Protein AF-A0A453I7Q0-F1 (afdb_monomer_lite)

Structure (mmCIF, N/CA/C/O backbone):
data_AF-A0A453I7Q0-F1
#
_entry.id   AF-A0A453I7Q0-F1
#
loop_
_atom_site.group_PDB
_atom_site.id
_atom_site.type_symbol
_atom_site.label_atom_id
_atom_site.label_alt_id
_atom_site.label_comp_id
_atom_site.label_asym_id
_atom_site.label_entity_id
_atom_site.label_seq_id
_atom_site.pdbx_PDB_ins_code
_atom_site.Cartn_x
_atom_site.Cartn_y
_atom_site.Cartn_z
_atom_site.occupancy
_atom_site.B_iso_or_equiv
_atom_site.auth_seq_id
_atom_site.auth_comp_id
_atom_site.auth_asym_id
_atom_site.auth_atom_id
_atom_site.pdbx_PDB_model_num
ATOM 1 N N . MET A 1 1 ? -9.728 -18.902 19.316 1.00 47.00 1 MET A N 1
ATOM 2 C CA . MET A 1 1 ? -9.444 -19.456 17.971 1.00 47.00 1 MET A CA 1
ATOM 3 C C . MET A 1 1 ? -8.830 -18.426 17.000 1.00 47.00 1 MET A C 1
ATOM 5 O O . MET A 1 1 ? -8.565 -18.816 15.873 1.00 47.00 1 MET A O 1
ATOM 9 N N . SER A 1 2 ? -8.525 -17.168 17.387 1.00 53.50 2 SER A N 1
ATOM 10 C CA . SER A 1 2 ? -7.975 -16.169 16.436 1.00 53.50 2 SER A CA 1
ATOM 11 C C . SER A 1 2 ? -6.493 -16.358 16.068 1.00 53.50 2 SER A C 1
ATOM 13 O O . SER A 1 2 ? -6.093 -15.960 14.979 1.00 53.50 2 SER A O 1
ATOM 15 N N . GLY A 1 3 ? -5.694 -17.064 16.881 1.00 59.25 3 GLY A N 1
ATOM 16 C CA . GLY A 1 3 ? -4.269 -17.287 16.587 1.00 59.25 3 GLY A CA 1
ATOM 17 C C . GLY A 1 3 ? -3.984 -18.036 15.276 1.00 59.25 3 GLY A C 1
ATOM 18 O O . GLY A 1 3 ? -2.933 -17.839 14.680 1.00 59.25 3 GLY A O 1
ATOM 19 N N . ASN A 1 4 ? -4.926 -18.846 14.778 1.00 71.75 4 ASN A N 1
ATOM 20 C CA . ASN A 1 4 ? -4.731 -19.597 13.534 1.00 71.75 4 ASN A CA 1
ATOM 2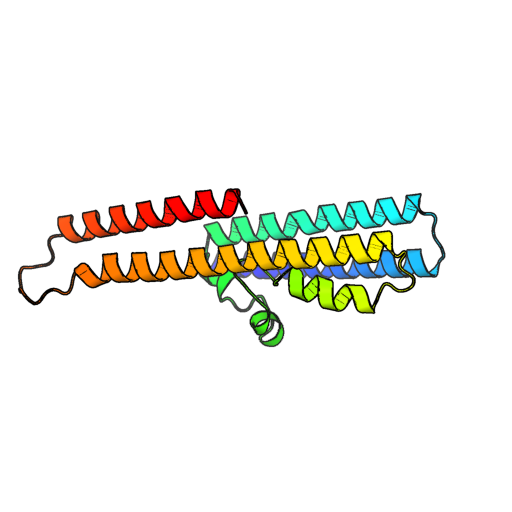1 C C . ASN A 1 4 ? -4.773 -18.696 12.284 1.00 71.75 4 ASN A C 1
ATOM 23 O O . ASN A 1 4 ? -4.077 -18.967 11.312 1.00 71.75 4 ASN A O 1
ATOM 27 N N . GLY A 1 5 ? -5.561 -17.614 12.312 1.00 78.69 5 GLY A N 1
ATOM 28 C CA . GLY A 1 5 ? -5.676 -16.679 11.187 1.00 78.69 5 GLY A CA 1
ATOM 29 C C . GLY A 1 5 ? -4.442 -15.789 11.036 1.00 78.69 5 GLY A C 1
ATOM 30 O O . GLY A 1 5 ? -3.947 -15.625 9.926 1.00 78.69 5 GLY A O 1
ATOM 31 N N . ALA A 1 6 ? -3.903 -15.299 12.156 1.00 82.81 6 ALA A N 1
ATOM 32 C CA . ALA A 1 6 ? -2.674 -14.504 12.187 1.00 82.81 6 ALA A CA 1
ATOM 33 C C . ALA A 1 6 ? -1.464 -15.289 11.648 1.00 82.81 6 ALA A C 1
ATOM 35 O O . ALA A 1 6 ? -0.788 -14.828 10.734 1.00 82.81 6 ALA A O 1
ATOM 36 N N . MET A 1 7 ? -1.255 -16.521 12.130 1.00 85.50 7 MET A N 1
ATOM 37 C CA . MET A 1 7 ? -0.169 -17.389 11.648 1.00 85.50 7 MET A CA 1
ATOM 38 C C . MET A 1 7 ? -0.311 -17.742 10.160 1.00 85.50 7 MET A C 1
ATOM 40 O O . MET A 1 7 ? 0.682 -17.803 9.440 1.00 85.50 7 MET A O 1
ATOM 44 N N . THR A 1 8 ? -1.545 -17.960 9.694 1.00 90.25 8 THR A N 1
ATOM 45 C CA . THR A 1 8 ? -1.818 -18.233 8.273 1.00 90.25 8 THR A CA 1
ATOM 46 C C . THR A 1 8 ? -1.466 -17.026 7.409 1.00 90.25 8 THR A C 1
ATOM 48 O O . THR A 1 8 ? -0.809 -17.180 6.384 1.00 90.25 8 THR A O 1
ATOM 51 N N . PHE A 1 9 ? -1.860 -15.822 7.834 1.00 92.44 9 PHE A N 1
ATOM 52 C CA . PHE A 1 9 ? -1.505 -14.594 7.131 1.00 92.44 9 PHE A CA 1
ATOM 53 C C . PHE A 1 9 ? 0.012 -14.393 7.069 1.00 92.44 9 PHE A C 1
ATOM 55 O O . PHE A 1 9 ? 0.524 -14.106 5.994 1.00 92.44 9 PHE A O 1
ATOM 62 N N . ASP A 1 10 ? 0.732 -14.584 8.176 1.00 92.88 10 ASP A N 1
ATOM 63 C CA . ASP A 1 10 ? 2.188 -14.385 8.222 1.00 92.88 10 ASP A CA 1
ATOM 64 C C . ASP A 1 10 ? 2.928 -15.332 7.265 1.00 92.88 10 ASP A C 1
ATOM 66 O O . ASP A 1 10 ? 3.868 -14.925 6.574 1.00 92.88 10 ASP A O 1
ATOM 70 N N . LEU A 1 11 ? 2.471 -16.586 7.175 1.00 93.62 11 LEU A N 1
ATOM 71 C CA . LEU A 1 11 ? 3.001 -17.568 6.233 1.00 93.62 11 LEU A CA 1
ATOM 72 C C . LEU A 1 11 ? 2.740 -17.157 4.777 1.00 93.62 11 LEU A C 1
ATOM 74 O O . LEU A 1 11 ? 3.673 -17.103 3.975 1.00 93.62 11 LEU A O 1
ATOM 78 N N . GLU A 1 12 ? 1.490 -16.842 4.435 1.00 94.69 12 GLU A N 1
ATOM 79 C CA . GLU A 1 12 ? 1.116 -16.436 3.073 1.00 94.69 12 GLU A CA 1
ATOM 80 C C . GLU A 1 12 ? 1.777 -15.111 2.670 1.00 94.69 12 GLU A C 1
ATOM 82 O O . GLU A 1 12 ? 2.200 -14.948 1.528 1.00 94.69 12 GLU A O 1
ATOM 87 N N . TYR A 1 13 ? 1.943 -14.182 3.611 1.00 93.56 13 TYR A N 1
ATOM 88 C CA . TYR A 1 13 ? 2.657 -12.929 3.396 1.00 93.56 13 TYR A CA 1
ATOM 89 C C . TYR A 1 13 ? 4.142 -13.164 3.098 1.00 93.56 13 TYR A C 1
ATOM 91 O O . TYR A 1 13 ? 4.690 -12.561 2.175 1.00 93.56 13 TYR A O 1
ATOM 99 N N . THR A 1 14 ? 4.784 -14.077 3.833 1.00 94.69 14 THR A N 1
ATOM 100 C CA . THR A 1 14 ? 6.182 -14.462 3.586 1.00 94.69 14 THR A CA 1
ATOM 101 C C . THR A 1 14 ? 6.339 -15.053 2.186 1.00 94.69 14 THR A C 1
ATOM 103 O O . THR A 1 14 ? 7.191 -14.612 1.419 1.00 94.69 14 THR A O 1
ATOM 106 N N . ARG A 1 15 ? 5.453 -15.977 1.803 1.00 95.69 15 ARG A N 1
ATOM 107 C CA . ARG A 1 15 ? 5.433 -16.557 0.455 1.00 95.69 15 ARG A CA 1
ATOM 108 C C . ARG A 1 15 ? 5.181 -15.505 -0.628 1.00 95.69 15 ARG A C 1
ATOM 110 O O . ARG A 1 15 ? 5.812 -15.530 -1.682 1.00 95.69 15 ARG A O 1
ATOM 117 N N . TRP A 1 16 ? 4.263 -14.573 -0.377 1.00 96.19 16 TRP A N 1
ATOM 118 C CA . TRP A 1 16 ? 3.984 -13.473 -1.294 1.00 96.19 16 TRP A CA 1
ATOM 119 C C . TRP A 1 16 ? 5.232 -12.607 -1.512 1.00 96.19 16 TRP A C 1
ATOM 121 O O . TRP A 1 16 ? 5.558 -12.303 -2.659 1.00 96.19 16 TRP A O 1
ATOM 131 N N . LEU A 1 17 ? 5.968 -12.282 -0.440 1.00 94.75 17 LEU A N 1
ATOM 132 C CA . LEU A 1 17 ? 7.233 -11.541 -0.508 1.00 94.75 17 LEU A CA 1
ATOM 133 C C . LEU A 1 17 ? 8.315 -12.278 -1.305 1.00 94.75 17 LEU A C 1
ATOM 135 O O . LEU A 1 17 ? 9.055 -11.644 -2.058 1.00 94.75 17 LEU A O 1
ATOM 139 N N . GLU A 1 18 ? 8.432 -13.596 -1.150 1.00 96.38 18 GLU A N 1
ATOM 140 C CA . GLU A 1 18 ? 9.380 -14.407 -1.922 1.00 96.38 18 GLU A CA 1
ATOM 141 C C . GLU A 1 18 ? 9.094 -14.322 -3.426 1.00 96.38 18 GLU A C 1
ATOM 143 O O . GLU A 1 18 ? 10.006 -14.055 -4.214 1.00 96.38 18 GLU A O 1
ATOM 148 N N . GLU A 1 19 ? 7.829 -14.470 -3.828 1.00 96.75 19 GLU A N 1
ATOM 149 C CA . GLU A 1 19 ? 7.446 -14.368 -5.239 1.00 96.75 19 GLU A CA 1
ATOM 150 C C . GLU A 1 19 ? 7.588 -12.931 -5.767 1.00 96.75 19 GLU A C 1
ATOM 152 O O . GLU A 1 19 ? 8.084 -12.742 -6.875 1.00 96.75 19 GLU A O 1
ATOM 157 N N . GLN A 1 20 ? 7.270 -11.909 -4.962 1.00 95.56 20 GLN A N 1
ATOM 158 C CA . GLN A 1 20 ? 7.527 -10.509 -5.330 1.00 95.56 20 GLN A CA 1
ATOM 159 C C . GLN A 1 20 ? 9.014 -10.259 -5.598 1.00 95.56 20 GLN A C 1
ATOM 161 O O . GLN A 1 20 ? 9.379 -9.679 -6.618 1.00 95.56 20 GLN A O 1
ATOM 166 N N . ASN A 1 21 ? 9.900 -10.739 -4.721 1.00 96.00 21 ASN A N 1
ATOM 167 C CA . ASN A 1 21 ? 11.344 -10.607 -4.917 1.00 96.00 21 ASN A CA 1
ATOM 168 C C . ASN A 1 21 ? 11.819 -11.316 -6.189 1.00 96.00 21 ASN A C 1
ATOM 170 O O . ASN A 1 21 ? 12.675 -10.794 -6.907 1.00 96.00 21 ASN A O 1
ATOM 174 N N . LYS A 1 22 ? 11.264 -12.494 -6.488 1.00 96.62 22 LYS A N 1
ATOM 175 C CA . LYS A 1 22 ? 11.559 -13.228 -7.720 1.00 96.62 22 LYS A CA 1
ATOM 176 C C . LYS A 1 22 ? 11.136 -12.439 -8.962 1.00 96.62 22 LYS A C 1
ATOM 178 O O . LYS A 1 22 ? 11.965 -12.268 -9.852 1.00 96.62 22 LYS A O 1
ATOM 183 N N . GLN A 1 23 ? 9.917 -11.902 -8.992 1.00 95.75 23 GLN A N 1
ATOM 184 C CA . GLN A 1 23 ? 9.428 -11.100 -10.118 1.00 95.75 23 GLN A CA 1
ATOM 185 C C . GLN A 1 23 ? 10.207 -9.784 -10.290 1.00 95.75 23 GLN A C 1
ATOM 187 O O . GLN A 1 23 ? 10.535 -9.396 -11.408 1.00 95.75 23 GLN A O 1
ATOM 192 N N . ILE A 1 24 ? 10.584 -9.116 -9.193 1.00 95.50 24 ILE A N 1
ATOM 193 C CA . ILE A 1 24 ? 11.444 -7.920 -9.243 1.00 95.50 24 ILE A CA 1
ATOM 194 C C . ILE A 1 24 ? 12.815 -8.258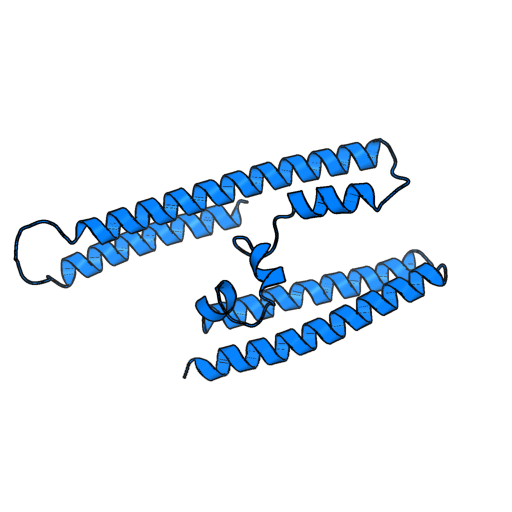 -9.842 1.00 95.50 24 ILE A C 1
ATOM 196 O O . ILE A 1 24 ? 13.358 -7.485 -10.634 1.00 95.50 24 ILE A O 1
ATOM 200 N N . ASN A 1 25 ? 13.395 -9.402 -9.473 1.00 96.75 25 ASN A N 1
ATOM 201 C CA . ASN A 1 25 ? 14.666 -9.846 -10.038 1.00 96.75 25 ASN A CA 1
ATOM 202 C C . ASN A 1 25 ? 14.535 -10.208 -11.522 1.00 96.75 25 ASN A C 1
ATOM 204 O O . ASN A 1 25 ? 15.408 -9.839 -12.301 1.00 96.75 25 ASN A O 1
ATOM 208 N N . GLU A 1 26 ? 13.440 -10.852 -11.922 1.00 96.69 26 GLU A N 1
ATOM 209 C CA . GLU A 1 26 ? 13.127 -11.124 -13.328 1.00 96.69 26 GLU A CA 1
ATOM 210 C C . GLU A 1 26 ? 13.030 -9.830 -14.145 1.00 96.69 26 GLU A C 1
ATOM 212 O O . GLU A 1 26 ? 13.702 -9.707 -15.170 1.00 96.69 26 GLU A O 1
ATOM 217 N N . LEU A 1 27 ? 12.296 -8.826 -13.651 1.00 96.62 27 LEU A N 1
ATOM 218 C 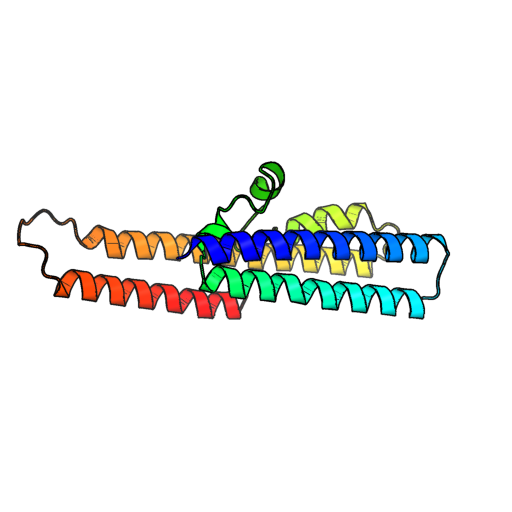CA . LEU A 1 27 ? 12.198 -7.515 -14.296 1.00 96.62 27 LEU A CA 1
ATOM 219 C C . LEU A 1 27 ? 13.574 -6.854 -14.436 1.00 96.62 27 LEU A C 1
ATOM 221 O O . LEU A 1 27 ? 13.925 -6.378 -15.513 1.00 96.62 27 LEU A O 1
ATOM 225 N N . ARG A 1 28 ? 14.387 -6.859 -13.372 1.00 96.19 28 ARG A N 1
ATOM 226 C CA . ARG A 1 28 ? 15.759 -6.325 -13.417 1.00 96.19 28 ARG A CA 1
ATOM 227 C C . ARG A 1 28 ? 16.608 -7.035 -14.466 1.00 96.19 28 ARG A C 1
ATOM 229 O O . ARG A 1 28 ? 17.327 -6.378 -15.213 1.00 96.19 28 ARG A O 1
ATOM 236 N N . THR A 1 29 ? 16.539 -8.363 -14.531 1.00 97.38 29 THR A N 1
ATOM 237 C CA . THR A 1 29 ? 17.265 -9.149 -15.532 1.00 97.38 29 THR A CA 1
ATOM 238 C C . THR A 1 29 ? 16.801 -8.813 -16.946 1.00 97.38 29 THR A C 1
ATOM 240 O O . THR A 1 29 ? 17.650 -8.594 -17.807 1.00 97.38 29 THR A O 1
ATOM 243 N N . ALA A 1 30 ? 15.491 -8.711 -17.181 1.00 97.12 30 ALA A N 1
ATOM 244 C CA . ALA A 1 30 ? 14.932 -8.357 -18.483 1.00 97.12 30 ALA A CA 1
ATOM 245 C C . ALA A 1 30 ? 15.357 -6.949 -18.933 1.00 97.12 30 ALA A C 1
ATOM 247 O O . ALA A 1 30 ? 15.798 -6.775 -20.070 1.00 97.12 30 ALA A O 1
ATOM 248 N N . VAL A 1 31 ? 15.319 -5.965 -18.028 1.00 95.00 31 VAL A N 1
ATOM 249 C CA . VAL A 1 31 ? 15.800 -4.598 -18.294 1.00 95.00 31 VAL A CA 1
ATOM 250 C C . VAL A 1 31 ? 17.292 -4.601 -18.638 1.00 95.00 31 VAL A C 1
ATOM 252 O O . VAL A 1 31 ? 17.688 -4.043 -19.657 1.00 95.00 31 VAL A O 1
ATOM 255 N N . ASN A 1 32 ? 18.125 -5.288 -17.850 1.00 95.88 32 ASN A N 1
ATOM 256 C CA . ASN A 1 32 ? 19.569 -5.372 -18.103 1.00 95.88 32 ASN A CA 1
ATOM 257 C C . ASN A 1 32 ? 19.904 -6.096 -19.419 1.00 95.88 32 ASN A C 1
ATOM 259 O O . ASN A 1 32 ? 20.899 -5.783 -20.074 1.00 95.88 32 ASN A O 1
ATOM 263 N N . ALA A 1 33 ? 19.071 -7.055 -19.826 1.00 96.81 33 ALA A N 1
ATOM 264 C CA . ALA A 1 33 ? 19.192 -7.761 -21.096 1.00 96.81 33 ALA A CA 1
ATOM 265 C C . ALA A 1 33 ? 18.662 -6.958 -22.297 1.00 96.81 33 ALA A C 1
ATOM 267 O O . ALA A 1 33 ? 18.749 -7.449 -23.420 1.00 96.81 33 ALA A O 1
ATOM 268 N N . HIS A 1 34 ? 18.149 -5.740 -22.081 1.00 94.94 34 HIS A N 1
ATOM 269 C CA . HIS A 1 34 ? 17.512 -4.916 -23.112 1.00 94.94 34 HIS A CA 1
ATOM 270 C C . HIS A 1 34 ? 16.364 -5.668 -23.809 1.00 94.94 34 HIS A C 1
ATOM 272 O O . HIS A 1 34 ? 16.253 -5.664 -25.037 1.00 94.94 34 HIS A O 1
ATOM 278 N N . ALA A 1 35 ? 15.538 -6.361 -23.014 1.00 96.56 35 ALA A N 1
ATOM 279 C CA . ALA A 1 35 ? 14.354 -7.057 -23.502 1.00 96.56 35 ALA A CA 1
ATOM 280 C C . ALA A 1 35 ? 13.392 -6.095 -24.216 1.00 96.56 35 ALA A C 1
ATOM 282 O O . ALA A 1 35 ? 13.409 -4.884 -23.988 1.00 96.56 35 ALA A O 1
ATOM 283 N N . SER A 1 36 ? 12.545 -6.642 -25.088 1.00 97.06 36 SER A N 1
ATOM 284 C CA . SER A 1 36 ? 11.587 -5.832 -25.836 1.00 97.06 36 SER A CA 1
ATOM 285 C C . SER A 1 36 ? 10.535 -5.204 -24.915 1.00 97.06 36 SER A C 1
ATOM 287 O O . SER A 1 36 ? 10.178 -5.778 -23.885 1.00 97.06 36 SER A O 1
ATOM 289 N N . ASP A 1 37 ? 9.961 -4.069 -25.322 1.00 95.50 37 ASP A N 1
ATOM 290 C CA . ASP A 1 37 ? 8.863 -3.425 -24.584 1.00 95.50 37 ASP A CA 1
ATOM 291 C C . ASP A 1 37 ? 7.672 -4.369 -24.363 1.00 95.50 37 ASP A C 1
ATOM 293 O O . ASP A 1 37 ? 6.997 -4.290 -23.336 1.00 95.50 37 ASP A O 1
ATOM 297 N N . SER A 1 38 ? 7.412 -5.287 -25.304 1.00 96.44 38 SER A N 1
ATOM 298 C CA . SER A 1 38 ? 6.381 -6.316 -25.144 1.00 96.44 38 SER A CA 1
ATOM 299 C C . SER A 1 38 ? 6.700 -7.290 -24.015 1.00 96.44 38 SER A C 1
ATOM 301 O O . SER A 1 38 ? 5.811 -7.596 -23.224 1.00 96.44 38 SER A O 1
ATOM 303 N N . ASP A 1 39 ? 7.951 -7.741 -23.905 1.00 95.31 39 ASP A N 1
ATOM 304 C CA . ASP A 1 39 ? 8.365 -8.663 -22.843 1.00 95.31 39 ASP A CA 1
ATOM 305 C C . ASP A 1 39 ? 8.346 -7.958 -21.482 1.00 95.31 39 ASP A C 1
ATOM 307 O O . ASP A 1 39 ? 7.829 -8.497 -20.504 1.00 95.31 39 ASP A O 1
ATOM 311 N N . LEU A 1 40 ? 8.837 -6.715 -21.428 1.00 96.31 40 LEU A N 1
ATOM 312 C CA . LEU A 1 40 ? 8.800 -5.894 -20.218 1.00 96.31 40 LEU A CA 1
ATOM 313 C C . LEU A 1 40 ? 7.363 -5.642 -19.754 1.00 96.31 40 LEU A C 1
ATOM 315 O O . LEU A 1 40 ? 7.077 -5.769 -18.564 1.00 96.31 40 LEU A O 1
ATOM 319 N N . ARG A 1 41 ? 6.444 -5.339 -20.680 1.00 96.56 41 ARG A N 1
ATOM 320 C CA . ARG A 1 41 ? 5.024 -5.155 -20.359 1.00 96.56 41 ARG A CA 1
ATOM 321 C C . ARG A 1 41 ? 4.408 -6.425 -19.776 1.00 96.56 41 ARG A C 1
ATOM 323 O O . ARG A 1 41 ? 3.721 -6.322 -18.769 1.00 96.56 41 ARG A O 1
ATOM 330 N N . LEU A 1 42 ? 4.697 -7.602 -20.333 1.00 96.38 42 LEU A N 1
ATOM 331 C CA . LEU A 1 42 ? 4.195 -8.870 -19.786 1.00 96.38 42 LEU A CA 1
ATOM 332 C C . LEU A 1 42 ? 4.666 -9.110 -18.344 1.00 96.38 42 LEU A C 1
ATOM 334 O O . LEU A 1 42 ? 3.873 -9.531 -17.502 1.00 96.38 42 LEU A O 1
ATOM 338 N N . ILE A 1 43 ? 5.934 -8.809 -18.042 1.00 96.25 43 ILE A N 1
ATOM 339 C CA . ILE A 1 43 ? 6.479 -8.939 -16.682 1.00 96.25 43 ILE A CA 1
ATOM 340 C C . ILE A 1 43 ? 5.803 -7.939 -15.735 1.00 96.25 43 ILE A C 1
ATOM 342 O O . ILE A 1 43 ? 5.385 -8.313 -14.639 1.00 96.25 43 ILE A O 1
ATOM 346 N N . VAL A 1 44 ? 5.658 -6.678 -16.155 1.00 96.25 44 VAL A N 1
ATOM 347 C CA . VAL A 1 44 ? 4.995 -5.631 -15.360 1.00 96.25 44 VAL A CA 1
ATOM 348 C C . VAL A 1 44 ? 3.535 -5.987 -15.088 1.00 96.25 44 VAL A C 1
ATOM 350 O O . VAL A 1 44 ? 3.100 -5.891 -13.943 1.00 96.25 44 VAL A O 1
ATOM 353 N N . ASP A 1 45 ? 2.794 -6.454 -16.091 1.00 96.25 45 ASP A N 1
ATOM 354 C CA . ASP A 1 45 ? 1.402 -6.880 -15.930 1.00 96.25 45 ASP A CA 1
ATOM 355 C C . ASP A 1 45 ? 1.296 -8.045 -14.926 1.00 96.25 45 ASP A C 1
ATOM 357 O O . ASP A 1 45 ? 0.406 -8.059 -14.072 1.00 96.25 45 ASP A O 1
ATOM 361 N N . GLY A 1 46 ? 2.248 -8.986 -14.961 1.00 96.06 46 GLY A N 1
ATOM 362 C CA . GLY A 1 46 ? 2.355 -10.073 -13.984 1.00 96.06 46 GLY A CA 1
ATOM 363 C C . GLY A 1 46 ? 2.641 -9.592 -12.555 1.00 96.06 46 GLY A C 1
ATOM 364 O O . GLY A 1 46 ? 2.030 -10.092 -11.607 1.00 96.06 46 GLY A O 1
ATOM 365 N N . ILE A 1 47 ? 3.519 -8.597 -12.393 1.00 95.88 47 ILE A N 1
ATOM 366 C CA . ILE A 1 47 ? 3.807 -7.962 -11.096 1.00 95.88 47 ILE A CA 1
ATOM 367 C C . ILE A 1 47 ? 2.567 -7.246 -10.562 1.00 95.88 47 ILE A C 1
ATOM 369 O O . ILE A 1 47 ? 2.217 -7.412 -9.393 1.00 95.88 47 ILE A O 1
ATOM 373 N N . MET A 1 48 ? 1.875 -6.482 -11.410 1.00 94.94 48 MET A N 1
ATOM 374 C CA . MET A 1 48 ? 0.660 -5.758 -11.030 1.00 94.94 48 MET A CA 1
ATOM 375 C C . MET A 1 48 ? -0.443 -6.719 -10.575 1.00 94.94 48 MET A C 1
ATOM 377 O O . MET A 1 48 ? -1.039 -6.508 -9.521 1.00 94.94 48 MET A O 1
ATOM 381 N N . ALA A 1 49 ? -0.650 -7.825 -11.297 1.00 94.75 49 ALA A N 1
ATOM 382 C CA . ALA A 1 49 ? -1.595 -8.862 -10.889 1.00 94.75 49 ALA A CA 1
ATOM 383 C C . ALA A 1 49 ? -1.205 -9.517 -9.550 1.00 94.75 49 ALA A C 1
ATOM 385 O O . ALA A 1 49 ? -2.063 -9.769 -8.706 1.00 94.75 49 ALA A O 1
ATOM 386 N N . HIS A 1 50 ? 0.089 -9.758 -9.314 1.00 95.50 50 HIS A N 1
ATOM 387 C CA . HIS A 1 50 ? 0.576 -10.291 -8.035 1.00 95.50 50 HIS A CA 1
ATOM 388 C C . HIS A 1 50 ? 0.408 -9.286 -6.881 1.00 95.50 50 HIS A C 1
ATOM 390 O O . HIS A 1 50 ? 0.173 -9.676 -5.734 1.00 95.50 50 HIS A O 1
ATOM 396 N N . TYR A 1 51 ? 0.466 -7.981 -7.159 1.00 92.31 51 TYR A N 1
ATOM 397 C CA . TYR A 1 51 ? 0.164 -6.936 -6.177 1.00 92.31 51 TYR A CA 1
ATOM 398 C C . TYR A 1 51 ? -1.305 -6.932 -5.736 1.00 92.31 51 TYR A C 1
ATOM 400 O O . TYR A 1 51 ? -1.582 -6.658 -4.569 1.00 92.31 51 TYR A O 1
ATOM 408 N N . ASP A 1 52 ? -2.254 -7.299 -6.594 1.00 92.56 52 ASP A N 1
ATOM 409 C CA . ASP A 1 52 ? -3.660 -7.402 -6.179 1.00 92.56 52 ASP A CA 1
ATOM 410 C C . ASP A 1 52 ? -3.873 -8.491 -5.111 1.00 92.56 52 ASP A C 1
ATOM 412 O O . ASP A 1 52 ? -4.740 -8.371 -4.236 1.00 92.56 52 ASP A O 1
ATOM 416 N N . GLU A 1 53 ? -3.049 -9.541 -5.124 1.00 94.19 53 GLU A N 1
ATOM 417 C CA . GLU A 1 53 ? -3.156 -10.655 -4.179 1.00 94.19 53 GLU A CA 1
ATOM 418 C C . GLU A 1 53 ? -2.853 -10.243 -2.732 1.00 94.19 53 GLU A C 1
ATOM 420 O O . GLU A 1 53 ? -3.529 -10.713 -1.811 1.00 94.19 53 GLU A O 1
ATOM 425 N N . ILE A 1 54 ? -1.926 -9.303 -2.489 1.00 92.00 54 ILE A N 1
ATOM 426 C CA . ILE A 1 54 ? -1.652 -8.860 -1.110 1.00 92.00 54 ILE A CA 1
ATOM 427 C C . ILE A 1 54 ? -2.846 -8.132 -0.494 1.00 92.00 54 ILE A C 1
ATOM 429 O O . ILE A 1 54 ? -3.097 -8.262 0.707 1.00 92.00 54 ILE A O 1
ATOM 433 N N . PHE A 1 55 ? -3.627 -7.403 -1.290 1.00 90.19 55 PHE A N 1
ATOM 434 C CA . PHE A 1 55 ? -4.831 -6.741 -0.792 1.00 90.19 55 PHE A CA 1
ATOM 435 C C . PHE A 1 55 ? -5.923 -7.754 -0.444 1.00 90.19 55 PHE A C 1
ATOM 437 O O . PHE A 1 55 ? -6.592 -7.602 0.581 1.00 90.19 55 PHE A O 1
ATOM 444 N N . LYS A 1 56 ? -6.053 -8.836 -1.223 1.00 92.44 56 LYS A N 1
ATOM 445 C CA . LYS A 1 56 ? -6.965 -9.946 -0.905 1.00 92.44 56 LYS A CA 1
ATOM 446 C C . LYS A 1 56 ? -6.548 -10.661 0.381 1.00 92.44 56 LYS A C 1
ATOM 448 O O . LYS A 1 56 ? -7.397 -10.874 1.249 1.00 92.44 56 LYS A O 1
ATOM 453 N N . LEU A 1 57 ? -5.255 -10.958 0.543 1.00 92.44 57 LEU A N 1
ATOM 454 C CA . LEU A 1 57 ? -4.701 -11.569 1.758 1.00 92.44 57 LEU A CA 1
ATOM 455 C C . LEU A 1 57 ? -4.944 -10.694 2.992 1.00 92.44 57 LEU A C 1
ATOM 457 O O . LEU A 1 57 ? -5.510 -11.165 3.980 1.00 92.44 57 LEU A O 1
ATOM 461 N N . LYS A 1 58 ? -4.596 -9.402 2.920 1.00 90.88 58 LYS A N 1
ATOM 462 C CA . LYS A 1 58 ? -4.860 -8.434 3.997 1.00 90.88 58 LYS A CA 1
ATOM 463 C C . LYS A 1 58 ? -6.349 -8.319 4.306 1.00 90.88 58 LYS A C 1
ATOM 465 O O . LYS A 1 58 ? -6.717 -8.274 5.473 1.00 90.88 58 LYS A O 1
ATOM 470 N N . GLY A 1 59 ? -7.211 -8.302 3.289 1.00 90.81 59 GLY A N 1
ATOM 471 C CA . GLY A 1 59 ? -8.660 -8.229 3.466 1.00 90.81 59 GLY A CA 1
ATOM 472 C C . GLY A 1 59 ? -9.240 -9.461 4.165 1.00 90.81 59 GLY A C 1
ATOM 473 O O . GLY A 1 59 ? -10.085 -9.329 5.050 1.00 90.81 59 GLY A O 1
ATOM 474 N N . ALA A 1 60 ? -8.778 -10.661 3.806 1.00 91.38 60 ALA A N 1
ATOM 475 C CA . ALA A 1 60 ? -9.172 -11.898 4.479 1.00 91.38 60 ALA A CA 1
ATOM 476 C C . ALA A 1 60 ? -8.686 -11.927 5.936 1.00 91.38 60 ALA A C 1
ATOM 478 O O . ALA A 1 60 ? -9.458 -12.244 6.841 1.00 91.38 60 ALA A O 1
ATOM 479 N N . ALA A 1 61 ? -7.436 -11.534 6.169 1.00 90.62 61 ALA A N 1
ATOM 480 C CA . ALA A 1 61 ? -6.852 -11.487 7.499 1.00 90.62 61 ALA A CA 1
ATOM 481 C C . ALA A 1 61 ? -7.496 -10.414 8.387 1.00 90.62 61 ALA A C 1
ATOM 483 O O . ALA A 1 61 ? -7.804 -10.704 9.535 1.00 90.62 61 ALA A O 1
ATOM 484 N N . ALA A 1 62 ? -7.814 -9.229 7.860 1.00 90.00 62 ALA A N 1
ATOM 485 C CA . ALA A 1 62 ? -8.490 -8.171 8.611 1.00 90.00 62 ALA A CA 1
ATOM 486 C C . ALA A 1 62 ? -9.899 -8.580 9.075 1.00 90.00 62 ALA A C 1
ATOM 488 O O . ALA A 1 62 ? -10.325 -8.194 10.160 1.00 90.00 62 ALA A O 1
ATOM 489 N N . LYS A 1 63 ? -10.612 -9.402 8.289 1.00 88.62 63 LYS A N 1
ATOM 490 C CA . LYS A 1 63 ? -11.905 -9.984 8.699 1.00 88.62 63 LYS A CA 1
ATOM 491 C C . LYS A 1 63 ? -11.769 -10.966 9.865 1.00 88.62 63 LYS A C 1
ATOM 493 O O . LYS A 1 63 ? -12.727 -11.143 10.612 1.00 88.62 63 LYS A O 1
ATOM 498 N N . ALA A 1 64 ? -10.618 -11.623 9.994 1.00 88.75 64 ALA A N 1
ATOM 499 C CA . ALA A 1 64 ? -10.341 -12.556 11.082 1.00 88.75 64 ALA A CA 1
ATOM 500 C C . ALA A 1 64 ? -9.769 -11.844 12.319 1.00 88.75 64 ALA A C 1
ATOM 502 O O . ALA A 1 64 ? -10.184 -12.132 13.440 1.00 88.75 64 ALA A O 1
ATOM 503 N N . ASP A 1 65 ? -8.821 -10.931 12.107 1.00 87.81 65 ASP A N 1
ATOM 504 C CA . ASP A 1 65 ? -8.136 -10.147 13.128 1.00 87.81 65 ASP A CA 1
ATOM 505 C C . ASP A 1 65 ? -7.564 -8.848 12.522 1.00 87.81 65 ASP A C 1
ATOM 507 O O . ASP A 1 65 ? -6.463 -8.806 11.965 1.00 87.81 65 ASP A O 1
ATOM 511 N N . VAL A 1 66 ? -8.330 -7.759 12.625 1.00 86.25 66 VAL A N 1
ATOM 512 C CA . VAL A 1 66 ? -7.914 -6.434 12.135 1.00 86.25 66 VAL A CA 1
ATOM 513 C C . VAL A 1 66 ? -6.725 -5.865 12.914 1.00 86.25 66 VAL A C 1
ATOM 515 O O . VAL A 1 66 ? -5.921 -5.124 12.347 1.00 86.25 66 VAL A O 1
ATOM 518 N N . PHE A 1 67 ? -6.562 -6.231 14.190 1.00 85.38 67 PHE A N 1
ATOM 519 C CA . PHE A 1 67 ? -5.445 -5.756 15.004 1.00 85.38 67 PHE A CA 1
ATOM 520 C C . PHE A 1 67 ? -4.136 -6.381 14.538 1.00 85.38 67 PHE A C 1
ATOM 522 O O . PHE A 1 67 ? -3.137 -5.678 14.438 1.00 85.38 67 PHE A O 1
ATOM 529 N N . HIS A 1 68 ? -4.146 -7.659 14.152 1.00 88.12 68 HIS A N 1
ATOM 530 C CA . HIS A 1 68 ? -2.966 -8.283 13.547 1.00 88.12 68 HIS A CA 1
ATOM 531 C C . HIS A 1 68 ? -2.511 -7.544 12.282 1.00 88.12 68 HIS A C 1
ATOM 533 O O . HIS A 1 68 ? -1.321 -7.301 12.101 1.00 88.12 68 HIS A O 1
ATOM 539 N N . ILE A 1 69 ? -3.442 -7.093 11.438 1.00 88.12 69 ILE A N 1
ATOM 540 C CA . ILE A 1 69 ? -3.093 -6.338 10.226 1.00 88.12 69 ILE A CA 1
ATOM 541 C C . ILE A 1 69 ? -2.590 -4.925 10.532 1.00 88.12 69 ILE A C 1
ATOM 543 O O . ILE A 1 69 ? -1.625 -4.485 9.908 1.00 88.12 69 ILE A O 1
ATOM 547 N N . LEU A 1 70 ? -3.186 -4.222 11.497 1.00 83.00 70 LEU A N 1
ATOM 548 C CA . LEU A 1 70 ? -2.816 -2.835 11.802 1.00 83.00 70 LEU A CA 1
ATOM 549 C C . LEU A 1 70 ? -1.579 -2.705 12.704 1.00 83.00 70 LEU A C 1
ATOM 551 O O . LEU A 1 70 ? -0.801 -1.769 12.540 1.00 83.00 70 LEU A O 1
ATOM 555 N N . SER A 1 71 ? -1.392 -3.615 13.661 1.00 80.88 71 SER A N 1
ATOM 556 C CA . SER A 1 71 ? -0.355 -3.517 14.699 1.00 80.88 71 SER A CA 1
ATOM 557 C C . SER A 1 71 ? 0.438 -4.806 14.933 1.00 80.88 71 SER A C 1
ATOM 559 O O . SER A 1 71 ? 1.291 -4.841 15.823 1.00 80.88 71 SER A O 1
ATOM 561 N N . GLY A 1 72 ? 0.201 -5.854 14.140 1.00 83.38 72 GLY A N 1
ATOM 562 C CA . GLY A 1 72 ? 0.926 -7.117 14.238 1.00 83.38 72 GLY A CA 1
ATOM 563 C C . GLY A 1 72 ? 2.386 -7.036 13.784 1.00 83.38 72 GLY A C 1
ATOM 564 O O . GLY A 1 72 ? 2.870 -6.044 13.236 1.00 83.38 72 GLY A O 1
ATOM 565 N N . MET A 1 73 ? 3.105 -8.132 14.018 1.00 85.75 73 MET A N 1
ATOM 566 C CA . MET A 1 73 ? 4.555 -8.236 13.802 1.00 85.75 73 MET A CA 1
ATOM 567 C C . MET A 1 73 ? 4.940 -8.694 12.388 1.00 85.75 73 MET A C 1
ATOM 569 O O . MET A 1 73 ? 6.103 -8.993 12.136 1.00 85.75 73 MET A O 1
ATOM 573 N N . TRP A 1 74 ? 3.982 -8.717 11.460 1.00 86.81 74 TRP A N 1
ATOM 574 C CA . TRP A 1 74 ? 4.183 -9.114 10.062 1.00 86.81 74 TRP A CA 1
ATOM 575 C C . TRP A 1 74 ? 5.022 -8.103 9.253 1.00 86.81 74 TRP A C 1
ATOM 577 O O . TRP A 1 74 ? 5.504 -8.422 8.169 1.00 86.81 74 TRP A O 1
ATOM 587 N N . LYS A 1 75 ? 5.231 -6.890 9.787 1.00 87.25 75 LYS A N 1
ATOM 588 C CA . LYS A 1 75 ? 6.184 -5.888 9.282 1.00 87.25 75 LYS A CA 1
ATOM 589 C C . LYS A 1 75 ? 7.306 -5.620 10.278 1.00 87.25 75 LYS A C 1
ATOM 591 O O . LYS A 1 75 ? 7.097 -5.587 11.497 1.00 87.25 75 LYS A O 1
ATOM 596 N N . THR A 1 76 ? 8.495 -5.331 9.753 1.00 87.31 76 THR A N 1
ATOM 597 C CA . THR A 1 76 ? 9.642 -4.929 10.572 1.00 87.31 76 THR A CA 1
ATOM 598 C C . THR A 1 76 ? 9.349 -3.620 11.322 1.00 87.31 76 THR A C 1
ATOM 600 O O . THR A 1 76 ? 8.541 -2.806 10.866 1.00 87.31 76 THR A O 1
ATOM 603 N N . PRO A 1 77 ? 9.999 -3.365 12.475 1.00 85.81 77 PRO A N 1
ATOM 604 C CA . PRO A 1 77 ? 9.843 -2.097 13.188 1.00 85.81 77 PRO A CA 1
ATOM 605 C C . PRO A 1 77 ? 10.124 -0.867 12.314 1.00 85.81 77 PRO A C 1
ATOM 607 O O . PRO A 1 77 ? 9.405 0.119 12.416 1.00 85.81 77 PRO A O 1
ATOM 610 N N . ALA A 1 78 ? 11.122 -0.946 11.426 1.00 87.56 78 ALA A N 1
ATOM 611 C CA . ALA A 1 78 ? 11.468 0.140 10.512 1.00 87.56 78 ALA A CA 1
ATOM 612 C C . ALA A 1 78 ? 10.354 0.409 9.491 1.00 87.56 78 ALA A C 1
ATOM 614 O O . ALA A 1 78 ? 9.963 1.555 9.307 1.00 87.56 78 ALA A O 1
ATOM 615 N N . GLU A 1 79 ? 9.792 -0.632 8.871 1.00 84.88 79 GLU A N 1
ATOM 616 C CA . GLU A 1 79 ? 8.680 -0.472 7.925 1.00 84.88 79 GLU A CA 1
ATOM 617 C C . GLU A 1 79 ? 7.427 0.087 8.598 1.00 84.88 79 GLU A C 1
ATOM 619 O O . GLU A 1 79 ? 6.710 0.882 7.995 1.00 84.88 79 GLU A O 1
ATOM 624 N N . ARG A 1 80 ? 7.166 -0.304 9.853 1.00 83.75 80 ARG A N 1
ATOM 625 C CA . ARG A 1 80 ? 6.013 0.189 10.618 1.00 83.75 80 ARG A CA 1
ATOM 626 C C . ARG A 1 80 ? 6.059 1.699 10.850 1.00 83.75 80 ARG A C 1
ATOM 628 O O . ARG A 1 80 ? 4.998 2.309 10.894 1.00 83.75 80 ARG A O 1
ATOM 635 N N . CYS A 1 81 ? 7.244 2.309 10.914 1.00 80.75 81 CYS A N 1
ATOM 636 C CA . CYS A 1 81 ? 7.385 3.766 11.017 1.00 80.75 81 CYS A CA 1
ATOM 637 C C . CYS A 1 81 ? 6.845 4.522 9.792 1.00 80.75 81 CYS A C 1
ATOM 639 O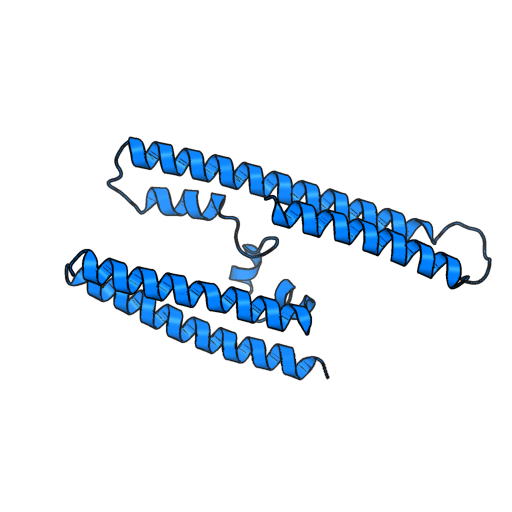 O . CYS A 1 81 ? 6.544 5.706 9.902 1.00 80.75 81 CYS A O 1
ATOM 641 N N . PHE A 1 82 ? 6.722 3.854 8.643 1.00 78.62 82 PHE A N 1
ATOM 642 C CA . PHE A 1 82 ? 6.234 4.448 7.396 1.00 78.62 82 PHE A CA 1
ATOM 643 C C . PHE A 1 82 ? 4.801 4.028 7.054 1.00 78.62 82 PHE A C 1
ATOM 645 O O . PHE A 1 82 ? 4.287 4.407 5.999 1.00 78.62 82 PHE A O 1
ATOM 652 N N . LEU A 1 83 ? 4.151 3.238 7.918 1.00 80.56 83 LEU A N 1
ATOM 653 C CA . LEU A 1 83 ? 2.760 2.860 7.719 1.00 80.56 83 LEU A CA 1
ATOM 654 C C . LEU A 1 83 ? 1.814 4.007 8.103 1.00 80.56 83 LEU A C 1
ATOM 656 O O . LEU A 1 83 ? 1.928 4.641 9.147 1.00 80.56 83 LEU A O 1
ATOM 660 N N . TRP A 1 84 ? 0.839 4.210 7.238 1.00 84.25 84 TRP A N 1
ATOM 661 C CA . TRP A 1 84 ? -0.345 5.044 7.344 1.00 84.25 84 TRP A CA 1
ATOM 662 C C . TRP A 1 84 ? -1.585 4.150 7.117 1.00 84.25 84 TRP A C 1
ATOM 664 O O . TRP A 1 84 ? -1.443 2.933 6.999 1.00 84.25 84 TRP A O 1
ATOM 674 N N . LEU A 1 85 ? -2.793 4.729 7.071 1.00 76.69 85 LEU A N 1
ATOM 675 C CA . LEU A 1 85 ? -4.111 4.064 7.146 1.00 76.69 85 LEU A CA 1
ATOM 676 C C . LEU A 1 85 ? -4.229 2.678 6.472 1.00 76.69 85 LEU A C 1
ATOM 678 O O . LEU A 1 85 ? -4.889 1.803 7.026 1.00 76.69 85 LEU A O 1
ATOM 682 N N . GLY A 1 86 ? -3.601 2.455 5.311 1.00 71.56 86 GLY A N 1
ATOM 683 C CA . GLY A 1 86 ? -3.596 1.156 4.616 1.00 71.56 86 GLY A CA 1
ATOM 684 C C . GLY A 1 86 ? -2.245 0.702 4.044 1.00 71.56 86 GLY A C 1
ATOM 685 O O . GLY A 1 86 ? -2.177 -0.312 3.343 1.00 71.56 86 GLY A O 1
ATOM 686 N N . GLY A 1 87 ? -1.156 1.423 4.309 1.00 82.12 87 GLY A N 1
ATOM 687 C CA . GLY A 1 87 ? 0.107 1.243 3.590 1.00 82.12 87 GLY A CA 1
ATOM 688 C C . GLY A 1 87 ? 1.036 2.429 3.786 1.00 82.12 87 GLY A C 1
ATOM 689 O O . GLY A 1 87 ? 1.104 2.954 4.878 1.00 82.12 87 GLY A O 1
ATOM 690 N N . PHE A 1 88 ? 1.753 2.854 2.757 1.00 86.12 88 PHE A N 1
ATOM 691 C CA . PHE A 1 88 ? 2.569 4.072 2.795 1.00 86.12 88 PHE A CA 1
ATOM 692 C C . PHE A 1 88 ? 1.780 5.268 2.239 1.00 86.12 88 PHE A C 1
ATOM 694 O O . PHE A 1 88 ? 0.762 5.087 1.571 1.00 86.12 88 PHE A O 1
ATOM 701 N N . ARG A 1 89 ? 2.263 6.491 2.486 1.00 90.44 89 ARG A N 1
ATOM 702 C CA . ARG A 1 89 ? 1.795 7.692 1.778 1.00 90.44 89 ARG A CA 1
ATOM 703 C C . ARG A 1 89 ? 2.376 7.697 0.365 1.00 90.44 89 ARG A C 1
ATOM 705 O O . ARG A 1 89 ? 3.594 7.698 0.189 1.00 90.44 89 ARG A O 1
ATOM 712 N N . SER A 1 90 ? 1.507 7.635 -0.635 1.00 89.88 90 SER A N 1
ATOM 713 C CA . SER A 1 90 ? 1.866 7.609 -2.053 1.00 89.88 90 SER A CA 1
ATOM 714 C C . SER A 1 90 ? 2.591 8.880 -2.500 1.00 89.88 90 SER A C 1
ATOM 716 O O . SER A 1 90 ? 3.532 8.784 -3.285 1.00 89.88 90 SER A O 1
ATOM 718 N N . SER A 1 91 ? 2.229 10.041 -1.945 1.00 92.31 91 SER A N 1
ATOM 719 C CA . SER A 1 91 ? 2.902 11.319 -2.211 1.00 92.31 91 SER A CA 1
ATOM 720 C C . SER A 1 91 ? 4.399 11.263 -1.872 1.00 92.31 91 SER A C 1
ATOM 722 O O . SER A 1 91 ? 5.243 11.647 -2.680 1.00 92.31 91 SER A O 1
ATOM 724 N N . GLU A 1 92 ? 4.753 10.685 -0.722 1.00 89.94 92 GLU A N 1
ATOM 725 C CA . GLU A 1 92 ? 6.144 10.508 -0.289 1.00 89.94 92 GLU A CA 1
ATOM 726 C C . GLU A 1 92 ? 6.914 9.542 -1.197 1.00 89.94 92 GLU A C 1
ATOM 728 O O . GLU A 1 92 ? 8.075 9.787 -1.529 1.00 89.94 92 GLU A O 1
ATOM 733 N N . LEU A 1 93 ? 6.265 8.469 -1.662 1.00 88.69 93 LEU A N 1
ATOM 734 C CA . LEU A 1 93 ? 6.881 7.560 -2.628 1.00 88.69 93 LEU A CA 1
ATOM 735 C C . LEU A 1 93 ? 7.163 8.271 -3.960 1.00 88.69 93 LEU A C 1
ATOM 737 O O . LEU A 1 93 ? 8.246 8.109 -4.521 1.00 88.69 93 LEU A O 1
ATOM 741 N N . LEU A 1 94 ? 6.223 9.082 -4.451 1.00 90.75 94 LEU A N 1
ATOM 742 C CA . LEU A 1 94 ? 6.391 9.842 -5.691 1.00 90.75 94 LEU A CA 1
ATOM 743 C C . LEU A 1 94 ? 7.561 10.829 -5.593 1.00 90.75 94 LEU A C 1
ATOM 745 O O . LEU A 1 94 ? 8.383 10.875 -6.508 1.00 90.75 94 LEU A O 1
ATOM 749 N N . LYS A 1 95 ? 7.711 11.534 -4.462 1.00 88.75 95 LYS A N 1
ATOM 750 C CA . LYS A 1 95 ? 8.863 12.421 -4.203 1.00 88.75 95 LYS A CA 1
ATOM 751 C C . LYS A 1 95 ? 10.201 11.686 -4.305 1.00 88.75 95 LYS A C 1
ATOM 753 O O . LYS A 1 95 ? 11.164 12.231 -4.841 1.00 88.75 95 LYS A O 1
ATOM 758 N N . LEU A 1 96 ? 10.277 10.450 -3.810 1.00 88.50 96 LEU A N 1
ATOM 759 C CA . LEU A 1 96 ? 11.490 9.634 -3.906 1.00 88.50 96 LEU A CA 1
ATOM 760 C C . LEU A 1 96 ? 11.751 9.166 -5.342 1.00 88.50 96 LEU A C 1
ATOM 762 O O . LEU A 1 96 ? 12.888 9.243 -5.806 1.00 88.50 96 LEU A O 1
ATOM 766 N N . LEU A 1 97 ? 10.710 8.707 -6.042 1.00 87.00 97 LEU A N 1
ATOM 767 C CA . LEU A 1 97 ? 10.817 8.146 -7.390 1.00 87.00 97 LEU A CA 1
ATOM 768 C C . LEU A 1 97 ? 11.221 9.180 -8.440 1.00 87.00 97 LEU A C 1
ATOM 770 O O . LEU A 1 97 ? 12.029 8.858 -9.305 1.00 87.00 97 LEU A O 1
ATOM 774 N N . VAL A 1 98 ? 10.713 10.414 -8.362 1.00 86.88 98 VAL A N 1
ATOM 775 C CA . VAL A 1 98 ? 11.043 11.481 -9.328 1.00 86.88 98 VAL A CA 1
ATOM 776 C C .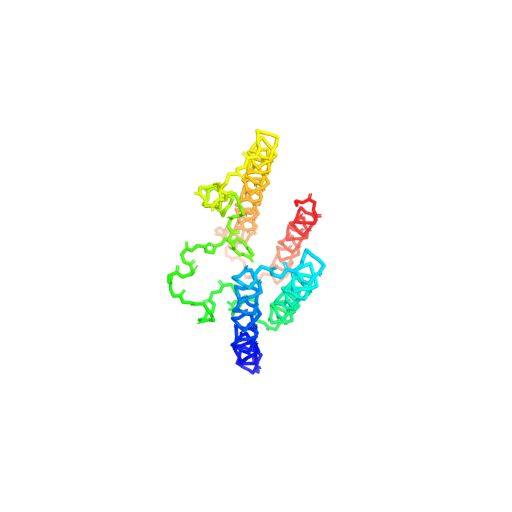 VAL A 1 98 ? 12.558 11.670 -9.458 1.00 86.88 98 VAL A C 1
ATOM 778 O O . VAL A 1 98 ? 13.067 11.779 -10.569 1.00 86.88 98 VAL A O 1
ATOM 781 N N . ASN A 1 99 ? 13.289 11.600 -8.343 1.00 83.88 99 ASN A N 1
ATOM 782 C CA . ASN A 1 99 ? 14.747 11.755 -8.322 1.00 83.88 99 ASN A CA 1
ATOM 783 C C . ASN A 1 99 ? 15.516 10.558 -8.913 1.00 83.88 99 ASN A C 1
ATOM 785 O O . ASN A 1 99 ? 16.727 10.642 -9.089 1.00 83.88 99 ASN A O 1
ATOM 789 N N . GLN A 1 100 ? 14.852 9.425 -9.161 1.00 85.62 100 GLN A N 1
ATOM 790 C CA . GLN A 1 100 ? 15.474 8.184 -9.642 1.00 85.62 100 GLN A CA 1
ATOM 791 C C . GLN A 1 100 ? 15.152 7.875 -11.111 1.00 85.62 100 GLN A C 1
ATOM 793 O O . GLN A 1 100 ? 15.710 6.932 -11.664 1.00 85.62 100 GLN A O 1
ATOM 798 N N . LEU A 1 101 ? 14.239 8.623 -11.740 1.00 82.50 101 LEU A N 1
ATOM 799 C CA . LEU A 1 101 ? 13.667 8.295 -13.053 1.00 82.50 101 LEU A CA 1
ATOM 800 C C . LEU A 1 101 ? 14.254 9.107 -14.224 1.00 82.50 101 LEU A C 1
ATOM 802 O O . LEU A 1 101 ? 13.688 9.099 -15.315 1.00 82.50 101 LEU A O 1
ATOM 806 N N . GLU A 1 102 ? 15.372 9.810 -14.038 1.00 77.69 102 GLU A N 1
ATOM 807 C CA . GLU A 1 102 ? 15.974 10.618 -15.106 1.00 77.69 102 GLU A CA 1
ATOM 808 C C . GLU A 1 102 ? 16.517 9.763 -16.277 1.00 77.69 102 GLU A C 1
ATOM 810 O O . GLU A 1 102 ? 17.128 8.718 -16.038 1.00 77.69 102 GLU A O 1
ATOM 815 N N . PRO A 1 103 ? 16.371 10.209 -17.546 1.00 80.75 103 PRO A N 1
ATOM 816 C CA . PRO A 1 103 ? 15.771 11.472 -17.989 1.00 80.75 103 PRO A CA 1
ATOM 817 C C . PRO A 1 103 ? 14.246 11.385 -18.202 1.00 80.75 103 PRO A C 1
ATOM 819 O O . PRO A 1 103 ? 13.753 10.539 -18.947 1.00 80.75 103 PRO A O 1
ATOM 822 N N . LEU A 1 104 ? 13.504 12.333 -17.619 1.00 85.94 104 LEU A N 1
ATOM 823 C CA . LEU A 1 104 ? 12.068 12.529 -17.854 1.00 85.94 104 LEU A CA 1
ATOM 824 C C . LEU A 1 104 ? 11.824 13.728 -18.775 1.00 85.94 104 LEU A C 1
ATOM 826 O O . LEU A 1 104 ? 12.531 14.733 -18.715 1.00 85.94 104 LEU A O 1
ATOM 830 N N . THR A 1 105 ? 10.785 13.647 -19.605 1.00 91.12 105 THR A N 1
ATOM 831 C CA . THR A 1 105 ? 10.301 14.806 -20.370 1.00 91.12 105 THR A CA 1
ATOM 832 C C . THR A 1 105 ? 9.622 15.827 -19.451 1.00 91.12 105 THR A C 1
ATOM 834 O O . THR A 1 105 ? 9.077 15.469 -18.407 1.00 91.12 105 THR A O 1
ATOM 837 N N . GLU A 1 106 ? 9.577 17.098 -19.861 1.00 91.38 106 GLU A N 1
ATOM 838 C CA . GLU A 1 106 ? 8.892 18.161 -19.105 1.00 91.38 106 GLU A CA 1
ATOM 839 C C . GLU A 1 106 ? 7.411 17.827 -18.849 1.00 91.38 106 GLU A C 1
ATOM 841 O O . GLU A 1 106 ? 6.892 18.044 -17.755 1.00 91.38 106 GLU A O 1
ATOM 846 N N . GLN A 1 107 ? 6.745 17.203 -19.826 1.00 93.31 107 GLN A N 1
ATOM 847 C CA . GLN A 1 107 ? 5.364 16.744 -19.681 1.00 93.31 107 GLN A CA 1
ATOM 848 C C . GLN A 1 107 ? 5.221 15.651 -18.610 1.00 93.31 107 GLN A C 1
ATOM 850 O O . GLN A 1 107 ? 4.273 15.686 -17.826 1.00 93.31 107 GLN A O 1
ATOM 855 N N . GLN A 1 108 ? 6.149 14.689 -18.552 1.00 90.88 108 GLN A N 1
ATOM 856 C CA . GLN A 1 108 ? 6.146 13.649 -17.517 1.00 90.88 108 GLN A CA 1
ATOM 857 C C . GLN A 1 108 ? 6.438 14.233 -16.135 1.00 90.88 108 GLN A C 1
ATOM 859 O O . GLN A 1 108 ? 5.808 13.821 -15.164 1.00 90.88 108 GLN A O 1
ATOM 864 N N . LEU A 1 109 ? 7.337 15.217 -16.051 1.00 90.75 109 LEU A N 1
ATOM 865 C CA . LEU A 1 109 ? 7.653 15.903 -14.803 1.00 90.75 109 LEU A CA 1
ATOM 866 C C . LEU A 1 109 ? 6.429 16.655 -14.260 1.00 90.75 109 LEU A C 1
ATOM 868 O O . LEU A 1 109 ? 6.050 16.451 -13.111 1.00 90.75 109 LEU A O 1
ATOM 872 N N . MET A 1 110 ? 5.746 17.434 -15.108 1.00 91.88 110 MET A N 1
ATOM 873 C CA . MET A 1 110 ? 4.487 18.094 -14.738 1.00 91.88 110 MET A CA 1
ATOM 874 C C . MET A 1 110 ? 3.404 17.088 -14.327 1.00 91.88 110 MET A C 1
ATOM 876 O O . MET A 1 110 ? 2.693 17.314 -13.348 1.00 91.88 110 MET A O 1
ATOM 880 N N . GLY A 1 111 ? 3.286 15.966 -15.046 1.00 93.31 111 GLY A N 1
ATOM 881 C CA . GLY A 1 111 ? 2.344 14.897 -14.714 1.00 93.31 111 GLY A CA 1
ATOM 882 C C . GLY A 1 111 ? 2.613 14.277 -13.341 1.00 93.31 111 GLY A C 1
ATOM 883 O O . GLY A 1 111 ? 1.684 14.105 -12.555 1.00 93.31 111 GLY A O 1
ATOM 884 N N . LEU A 1 112 ? 3.880 14.001 -13.021 1.00 92.25 112 LEU A N 1
ATOM 885 C CA . LEU A 1 112 ? 4.284 13.472 -11.717 1.00 92.25 112 LEU A CA 1
ATOM 886 C C . LEU A 1 112 ? 4.066 14.483 -10.590 1.00 92.25 112 LEU A C 1
ATOM 888 O O . LEU A 1 112 ? 3.553 14.094 -9.545 1.00 92.25 112 LEU A O 1
ATOM 892 N N . SER A 1 113 ? 4.383 15.764 -10.796 1.00 91.44 113 SER A N 1
ATOM 893 C CA . SER A 1 113 ? 4.104 16.814 -9.806 1.00 91.44 113 SER A CA 1
ATOM 894 C C . SER A 1 113 ? 2.605 16.980 -9.551 1.00 91.44 113 SER A C 1
ATOM 896 O O . SER A 1 113 ? 2.184 17.098 -8.404 1.00 91.44 113 SER A O 1
ATOM 898 N N . SER A 1 114 ? 1.777 16.932 -10.600 1.00 94.75 114 SER A N 1
ATOM 899 C CA . SER A 1 114 ? 0.320 16.964 -10.443 1.00 94.75 114 SER A CA 1
ATOM 900 C C . SER A 1 114 ? -0.189 15.744 -9.677 1.00 94.75 114 SER A C 1
ATOM 902 O O . SER A 1 114 ? -1.072 15.885 -8.831 1.00 94.75 114 SER A O 1
ATOM 904 N N . LEU A 1 115 ? 0.348 14.555 -9.970 1.00 94.69 115 LEU A N 1
ATOM 905 C CA . LEU A 1 115 ? -0.027 13.332 -9.272 1.00 94.69 115 LEU A CA 1
ATOM 906 C C . LEU A 1 115 ? 0.366 13.413 -7.795 1.00 94.69 115 LEU A C 1
ATOM 908 O O . LEU A 1 115 ? -0.483 13.183 -6.943 1.00 94.69 115 LEU A O 1
ATOM 912 N N . GLU A 1 116 ? 1.598 13.825 -7.492 1.00 94.19 116 GLU A N 1
ATOM 913 C CA . GLU A 1 116 ? 2.097 14.016 -6.126 1.00 94.19 116 GLU A CA 1
ATOM 914 C C . GLU A 1 116 ? 1.228 14.993 -5.330 1.00 94.19 116 GLU A C 1
ATOM 916 O O . GLU A 1 116 ? 0.777 14.652 -4.236 1.00 94.19 116 GLU A O 1
ATOM 921 N N . GLN A 1 117 ? 0.901 16.150 -5.914 1.00 94.94 117 GLN A N 1
ATOM 922 C CA . GLN A 1 117 ? 0.020 17.132 -5.288 1.00 94.94 117 GLN A CA 1
ATOM 923 C C . GLN A 1 117 ? -1.386 16.568 -5.038 1.00 94.94 117 GLN A C 1
ATOM 925 O O . GLN A 1 117 ? -1.940 16.755 -3.953 1.00 94.94 117 GLN A O 1
ATOM 930 N N . SER A 1 118 ? -1.971 15.878 -6.022 1.00 95.50 118 SER A N 1
ATOM 931 C CA . SER A 1 118 ? -3.307 15.287 -5.879 1.00 95.50 118 SER A CA 1
ATOM 932 C C . SER A 1 118 ? -3.342 14.171 -4.828 1.00 95.50 118 SER A C 1
ATOM 934 O O . SER A 1 118 ? -4.239 14.153 -3.985 1.00 95.50 118 SER A O 1
ATOM 936 N N . SER A 1 119 ? -2.323 13.304 -4.805 1.00 93.88 119 SER A N 1
ATOM 937 C CA . SER A 1 119 ? -2.128 12.269 -3.790 1.00 93.88 119 SER A CA 1
ATOM 938 C C . SER A 1 119 ? -2.013 12.883 -2.401 1.00 93.88 119 SER A C 1
ATOM 940 O O . SER A 1 119 ? -2.696 12.442 -1.483 1.00 93.88 119 SER A O 1
ATOM 942 N N . HIS A 1 120 ? -1.203 13.931 -2.241 1.00 94.38 120 HIS A N 1
ATOM 943 C CA . HIS A 1 120 ? -1.036 14.609 -0.959 1.00 94.38 120 HIS A CA 1
ATOM 944 C C . HIS A 1 120 ? -2.358 15.199 -0.438 1.00 94.38 120 HIS A C 1
ATOM 946 O O . HIS A 1 120 ? -2.705 15.001 0.724 1.00 94.38 120 HIS A O 1
ATOM 952 N N . GLN A 1 121 ? -3.143 15.848 -1.304 1.00 94.69 121 GLN A N 1
ATOM 953 C CA . GLN A 1 121 ? -4.454 16.394 -0.930 1.00 94.69 121 GLN A CA 1
ATOM 954 C C . GLN A 1 121 ? -5.444 15.303 -0.498 1.00 94.69 121 GLN A C 1
ATOM 956 O O . GLN A 1 121 ? -6.136 15.468 0.510 1.00 94.69 121 GLN A O 1
ATOM 961 N N . ALA A 1 122 ? -5.501 14.186 -1.230 1.00 91.62 122 ALA A N 1
ATOM 962 C CA . ALA A 1 122 ? -6.338 13.045 -0.862 1.00 91.62 122 ALA A CA 1
ATOM 963 C C . ALA A 1 122 ? -5.898 12.437 0.482 1.00 91.62 122 ALA A C 1
ATOM 965 O O . ALA A 1 122 ? -6.727 12.131 1.340 1.00 91.62 122 ALA A O 1
ATOM 966 N N . GLU A 1 123 ? -4.589 12.321 0.706 1.00 93.12 123 GLU A N 1
ATOM 967 C CA . GLU A 1 123 ? -4.011 11.809 1.948 1.00 93.12 123 GLU A CA 1
ATOM 968 C C . GLU A 1 123 ? -4.293 12.703 3.164 1.00 93.12 123 GLU A C 1
ATOM 970 O O . GLU A 1 123 ? -4.560 12.201 4.264 1.00 93.12 123 GLU A O 1
ATOM 975 N N . ASP A 1 124 ? -4.262 14.022 2.985 1.00 93.12 124 ASP A N 1
ATOM 976 C CA . ASP A 1 124 ? -4.595 14.990 4.029 1.00 93.12 124 ASP A CA 1
ATOM 977 C C . ASP A 1 124 ? -6.086 14.960 4.365 1.00 93.12 124 ASP A C 1
ATOM 979 O O . ASP A 1 124 ? -6.446 14.906 5.544 1.00 93.12 124 ASP A O 1
ATOM 983 N N . ALA A 1 125 ? -6.956 14.910 3.352 1.00 91.19 125 ALA A N 1
ATOM 984 C CA . ALA A 1 125 ? -8.394 14.755 3.551 1.00 91.19 125 ALA A CA 1
ATOM 985 C C . ALA A 1 125 ? -8.720 13.449 4.298 1.00 91.19 125 ALA A C 1
ATOM 987 O O . ALA A 1 125 ? -9.526 13.448 5.231 1.00 91.19 125 ALA A O 1
ATOM 988 N N . LEU A 1 126 ? -8.046 12.350 3.943 1.00 90.25 126 LEU A N 1
ATOM 989 C CA . LEU A 1 126 ? -8.170 11.061 4.623 1.00 90.25 126 LEU A CA 1
ATOM 990 C C . LEU A 1 126 ? -7.704 11.110 6.080 1.00 90.25 126 LEU A C 1
ATOM 992 O O . LEU A 1 126 ? -8.380 10.579 6.963 1.00 90.25 126 LEU A O 1
ATOM 996 N N . SER A 1 127 ? -6.581 11.777 6.344 1.00 90.69 127 SER A N 1
ATOM 997 C CA . SER A 1 127 ? -6.055 11.940 7.704 1.00 90.69 127 SER A CA 1
ATOM 998 C C . SER A 1 127 ? -7.021 12.752 8.576 1.00 90.69 127 SER A C 1
ATOM 1000 O O . SER A 1 127 ? -7.405 12.292 9.650 1.00 90.69 127 SER A O 1
ATOM 1002 N N . GLN A 1 128 ? -7.508 13.890 8.071 1.00 90.56 128 GLN A N 1
ATOM 1003 C CA . GLN A 1 128 ? -8.485 14.736 8.767 1.00 90.56 128 GLN A CA 1
ATOM 1004 C C . GLN A 1 128 ? -9.814 14.008 9.010 1.00 90.56 128 GLN A C 1
ATOM 1006 O O . GLN A 1 128 ? -10.374 14.079 10.104 1.00 90.56 128 GLN A O 1
ATOM 1011 N N . GLY A 1 129 ? -10.312 13.267 8.013 1.00 88.44 129 GLY A N 1
ATOM 1012 C CA . GLY A 1 129 ? -11.524 12.459 8.149 1.00 88.44 129 GLY A CA 1
ATOM 1013 C C . GLY A 1 129 ? -11.393 11.386 9.234 1.00 88.44 129 GLY A C 1
ATOM 1014 O O . GLY A 1 129 ? -12.327 11.171 10.011 1.00 88.44 129 GLY A O 1
ATOM 1015 N N . MET A 1 130 ? -10.221 10.752 9.339 1.00 86.62 130 MET A N 1
ATOM 1016 C CA . MET A 1 130 ? -9.952 9.759 10.379 1.00 86.62 130 MET A CA 1
ATOM 1017 C C . MET A 1 130 ? -9.863 10.388 11.776 1.00 86.62 130 MET A C 1
ATOM 1019 O O . MET A 1 130 ? -10.438 9.849 12.722 1.00 86.62 130 MET A O 1
ATOM 1023 N N . GLU A 1 131 ? -9.183 11.526 11.918 1.00 89.38 131 GLU A N 1
ATOM 1024 C CA . GLU A 1 131 ? -9.091 12.259 13.189 1.00 89.38 131 GLU A CA 1
ATOM 1025 C C . GLU A 1 131 ? -10.474 12.705 13.679 1.00 89.38 131 GLU A C 1
ATOM 1027 O O . GLU A 1 131 ? -10.846 12.454 14.829 1.00 89.38 131 GLU A O 1
ATOM 1032 N N . ALA A 1 132 ? -11.284 13.285 12.787 1.00 88.69 132 ALA A N 1
ATOM 1033 C CA . ALA A 1 132 ? -12.651 13.691 13.094 1.00 88.69 132 ALA A CA 1
ATOM 1034 C C . ALA A 1 132 ? -13.511 12.500 13.545 1.00 88.69 132 ALA A C 1
ATOM 1036 O O . ALA A 1 132 ? -14.293 12.615 14.493 1.00 88.69 132 ALA A O 1
ATOM 1037 N N . LEU A 1 133 ? -13.350 11.333 12.913 1.00 86.06 133 LEU A N 1
ATOM 1038 C CA . LEU A 1 133 ? -14.039 10.115 13.322 1.00 86.06 133 LEU A CA 1
ATOM 1039 C C . LEU A 1 133 ? -13.603 9.649 14.711 1.00 86.06 133 LEU A C 1
ATOM 1041 O O . LEU A 1 133 ? -14.461 9.349 15.541 1.00 86.06 133 LEU A O 1
ATOM 1045 N N . GLN A 1 134 ? -12.297 9.573 14.968 1.00 85.94 134 GLN A N 1
ATOM 1046 C CA . GLN A 1 134 ? -11.765 9.142 16.262 1.00 85.94 134 GLN A CA 1
ATOM 1047 C C . GLN A 1 134 ? -12.280 10.035 17.391 1.00 85.94 134 GLN A C 1
ATOM 1049 O O . GLN A 1 134 ? -12.771 9.521 18.397 1.00 85.94 134 GLN A O 1
ATOM 1054 N N . GLN A 1 135 ? -12.255 11.354 17.189 1.00 89.75 135 GLN A N 1
ATOM 1055 C CA . GLN A 1 135 ? -12.792 12.325 18.137 1.00 89.75 135 GLN A CA 1
ATOM 1056 C C . GLN A 1 135 ? -14.297 12.119 18.361 1.00 89.75 135 GLN A C 1
ATOM 1058 O O . GLN A 1 135 ? -14.765 11.999 19.493 1.00 89.75 135 GLN A O 1
ATOM 1063 N N . SER A 1 136 ? -15.057 11.986 17.275 1.00 87.44 136 SER A N 1
ATOM 1064 C CA . SER A 1 136 ? -16.507 11.795 17.309 1.00 87.44 136 SER A CA 1
ATOM 1065 C C . SER A 1 136 ? -16.916 10.482 17.996 1.00 87.44 136 SER A C 1
ATOM 1067 O O . SER A 1 136 ? -17.925 10.436 18.706 1.00 87.44 136 SER A O 1
ATOM 1069 N N . LEU A 1 137 ? -16.143 9.407 17.816 1.00 85.56 137 LEU A N 1
ATOM 1070 C CA . LEU A 1 137 ? -16.327 8.133 18.516 1.00 85.56 137 LEU A CA 1
ATOM 1071 C C . LEU A 1 137 ? -15.988 8.259 20.004 1.00 85.56 137 LEU A C 1
ATOM 1073 O O . LEU A 1 137 ? -16.769 7.806 20.842 1.00 85.56 137 LEU A O 1
ATOM 1077 N N . ALA A 1 138 ? -14.861 8.898 20.331 1.00 86.62 138 ALA A N 1
ATOM 1078 C CA . ALA A 1 138 ? -14.433 9.118 21.707 1.00 86.62 138 ALA A CA 1
ATOM 1079 C C . ALA A 1 138 ? -15.480 9.912 22.499 1.00 86.62 138 ALA A C 1
ATOM 1081 O O . ALA A 1 138 ? -15.833 9.512 23.603 1.00 86.62 138 ALA A O 1
ATOM 1082 N N . GLU A 1 139 ? -16.051 10.969 21.920 1.00 87.00 139 GLU A N 1
ATOM 1083 C CA . GLU A 1 139 ? -17.125 11.758 22.537 1.00 87.00 139 GLU A CA 1
ATOM 1084 C C . GLU A 1 139 ? -18.403 10.939 22.767 1.00 87.00 139 GLU A C 1
ATOM 1086 O O . GLU A 1 139 ? -19.008 11.011 23.838 1.00 87.00 139 GLU A O 1
ATOM 1091 N N . THR A 1 140 ? -18.811 10.118 21.790 1.00 85.62 140 THR A N 1
ATOM 1092 C CA . THR A 1 140 ? -19.997 9.252 21.923 1.00 85.62 140 THR A CA 1
ATOM 1093 C C . THR A 1 140 ? -19.833 8.205 23.019 1.00 85.62 140 THR A C 1
ATOM 1095 O O . THR A 1 140 ? -20.800 7.918 23.725 1.00 85.62 140 THR A O 1
ATOM 1098 N N . LEU A 1 141 ? -18.626 7.663 23.185 1.00 78.75 141 LEU A N 1
ATOM 1099 C CA . LEU A 1 141 ? -18.316 6.696 24.236 1.00 78.75 141 LEU A CA 1
ATOM 1100 C C . LEU A 1 141 ? -18.128 7.376 25.605 1.00 78.75 141 LEU A C 1
ATOM 1102 O O . LEU A 1 141 ? -18.647 6.887 26.602 1.00 78.75 141 LEU A O 1
ATOM 1106 N N . ALA A 1 142 ? -17.445 8.524 25.670 1.00 79.88 142 ALA A N 1
ATOM 1107 C CA . ALA A 1 142 ?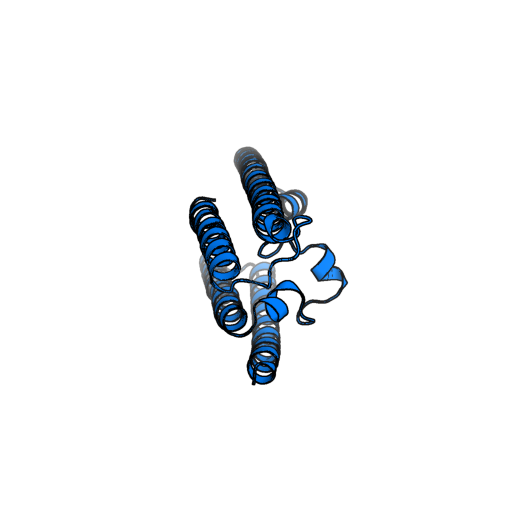 -17.190 9.262 26.912 1.00 79.88 142 ALA A CA 1
ATOM 1108 C C . ALA A 1 142 ? -18.455 9.893 27.520 1.00 79.88 142 ALA A C 1
ATOM 1110 O O . ALA A 1 142 ? -18.530 10.077 28.737 1.00 79.88 142 ALA A O 1
ATOM 1111 N N . GLY A 1 143 ? -19.488 10.157 26.709 1.00 66.81 143 GLY A N 1
ATOM 1112 C CA . GLY A 1 143 ? -20.809 10.593 27.176 1.00 66.81 143 GLY A CA 1
ATOM 1113 C C . GLY A 1 143 ? -21.507 9.621 28.145 1.00 66.81 143 GLY A C 1
ATOM 1114 O O . GLY A 1 143 ? -22.559 9.955 28.686 1.00 66.81 143 GLY A O 1
ATOM 1115 N N . SER A 1 144 ? -20.947 8.428 28.395 1.00 57.56 144 SER A N 1
ATOM 1116 C CA . SER A 1 144 ? -21.431 7.451 29.379 1.00 57.56 144 SER A CA 1
ATOM 1117 C C . SER A 1 144 ? -20.994 7.716 30.832 1.00 57.56 144 SER A C 1
ATOM 1119 O O . SER A 1 144 ? -21.509 7.056 31.731 1.00 57.56 144 SER A O 1
ATOM 1121 N N . LEU A 1 145 ? -20.040 8.624 31.084 1.00 54.62 145 LEU A N 1
ATOM 1122 C CA . LEU A 1 145 ? -19.381 8.803 32.396 1.00 54.62 145 LEU A CA 1
ATOM 1123 C C . LEU A 1 145 ? -19.937 9.965 33.248 1.00 54.62 145 LEU A C 1
ATOM 1125 O O . LEU A 1 145 ? -19.276 10.429 34.177 1.00 54.62 145 LEU A O 1
ATOM 1129 N N . GLY A 1 146 ? -21.146 10.458 32.956 1.00 56.75 146 GLY A N 1
ATOM 1130 C CA . GLY A 1 146 ? -21.765 11.542 33.731 1.00 56.75 146 GLY A CA 1
ATOM 1131 C C . GLY A 1 146 ? -21.957 11.204 35.229 1.00 56.75 146 GLY A C 1
ATOM 1132 O O . GLY A 1 146 ? -22.148 10.037 35.569 1.00 56.75 146 GLY A O 1
ATOM 1133 N N . PRO A 1 147 ? -21.968 12.196 36.151 1.00 50.53 147 PRO A N 1
ATOM 1134 C CA . PRO A 1 147 ? -21.746 11.994 37.595 1.00 50.53 147 PRO A CA 1
ATOM 1135 C C . PRO A 1 147 ? -22.888 11.327 38.383 1.00 50.53 147 PRO A C 1
ATOM 1137 O O . PRO A 1 147 ? -22.885 11.364 39.610 1.00 50.53 147 PRO A O 1
ATOM 1140 N N . SER A 1 148 ? -23.908 10.770 37.731 1.00 49.19 148 SER A N 1
ATOM 1141 C CA . SER A 1 148 ? -25.099 10.253 38.414 1.00 49.19 148 SER A CA 1
ATOM 1142 C C . SER A 1 148 ? -25.128 8.731 38.392 1.00 49.19 148 SER A C 1
ATOM 1144 O O . SER A 1 148 ? -25.331 8.106 37.354 1.00 49.19 148 SER A O 1
ATOM 1146 N N . GLY A 1 149 ? -24.924 8.149 39.575 1.00 52.25 149 GLY A N 1
ATOM 1147 C CA . GLY A 1 149 ? -24.828 6.715 39.827 1.00 52.25 149 GLY A CA 1
ATOM 1148 C C . GLY A 1 149 ? -26.146 5.958 39.683 1.00 52.25 149 GLY A C 1
ATOM 1149 O O . GLY A 1 149 ? -26.669 5.440 40.663 1.00 52.25 149 GLY A O 1
ATOM 1150 N N . SER A 1 150 ? -26.656 5.828 38.463 1.00 48.44 150 SER A N 1
ATOM 1151 C CA . SER A 1 150 ? -27.685 4.838 38.162 1.00 48.44 150 SER A CA 1
ATOM 1152 C C . SER A 1 150 ? -27.071 3.724 37.329 1.00 48.44 150 SER A C 1
ATOM 1154 O O . SER A 1 150 ? -26.578 3.964 36.230 1.00 48.44 150 SER A O 1
ATOM 1156 N N . SER A 1 151 ? -27.066 2.528 37.920 1.00 52.09 151 SER A N 1
ATOM 1157 C CA . SER A 1 151 ? -26.757 1.223 37.332 1.00 52.09 151 SER A CA 1
ATOM 1158 C C . SER A 1 151 ? -26.814 1.203 35.800 1.00 52.09 151 SER A C 1
ATOM 1160 O O . SER A 1 151 ? -27.836 1.558 35.212 1.00 52.09 151 SER A O 1
ATOM 1162 N N . GLY A 1 152 ? -25.713 0.775 35.173 1.00 59.84 152 GLY A N 1
ATOM 1163 C CA . GLY A 1 152 ? -25.538 0.673 33.726 1.00 59.84 152 GLY A CA 1
ATOM 1164 C C . GLY A 1 152 ? -26.740 0.034 33.039 1.00 59.84 152 GLY A C 1
ATOM 1165 O O . GLY A 1 152 ? -26.889 -1.186 32.999 1.00 59.84 152 GLY A O 1
ATOM 1166 N N . ASN A 1 153 ? -27.608 0.878 32.487 1.00 67.94 153 ASN A N 1
ATOM 1167 C CA . ASN A 1 153 ? -28.760 0.415 31.745 1.00 67.94 153 ASN A CA 1
ATOM 1168 C C . ASN A 1 153 ? -28.244 -0.030 30.376 1.00 67.94 153 ASN A C 1
ATOM 1170 O O . ASN A 1 153 ? -27.796 0.799 29.584 1.00 67.94 153 ASN A O 1
ATOM 1174 N N . VAL A 1 154 ? -28.263 -1.336 30.106 1.00 71.00 154 VAL A N 1
ATOM 1175 C CA . VAL A 1 154 ? -27.734 -1.935 28.866 1.00 71.00 154 VAL A CA 1
ATOM 1176 C C . VAL A 1 154 ? -28.315 -1.244 27.621 1.00 71.00 154 VAL A C 1
ATOM 1178 O O . VAL A 1 154 ? -27.634 -1.116 26.609 1.00 71.00 154 VAL A O 1
ATOM 1181 N N . ALA A 1 155 ? -29.535 -0.705 27.722 1.00 73.56 155 ALA A N 1
ATOM 1182 C CA . ALA A 1 155 ? -30.174 0.120 26.698 1.00 73.56 155 ALA A CA 1
ATOM 1183 C C . ALA A 1 155 ? -29.383 1.395 26.325 1.00 73.56 155 ALA A C 1
ATOM 1185 O O . ALA A 1 155 ? -29.271 1.708 25.142 1.00 73.56 155 ALA A O 1
ATOM 1186 N N . ASN A 1 156 ? -28.786 2.101 27.295 1.00 74.25 156 ASN A N 1
ATOM 1187 C CA . ASN A 1 156 ? -27.978 3.300 27.033 1.00 74.25 156 ASN A CA 1
ATOM 1188 C C . ASN A 1 156 ? -26.664 2.944 26.328 1.00 74.25 156 ASN A C 1
ATOM 1190 O O . ASN A 1 156 ? -26.292 3.597 25.356 1.00 74.25 156 ASN A O 1
ATOM 1194 N N . TYR A 1 157 ? -25.997 1.876 26.777 1.00 74.62 157 TYR A N 1
ATOM 1195 C CA . TYR A 1 157 ? -24.786 1.370 26.128 1.00 74.62 157 TYR A CA 1
ATOM 1196 C C . TYR A 1 157 ? -25.070 0.896 24.696 1.00 74.62 157 TYR A C 1
ATOM 1198 O O . TYR A 1 157 ? -24.354 1.264 23.768 1.00 74.62 157 TYR A O 1
ATOM 1206 N N . MET A 1 158 ? -26.150 0.133 24.492 1.00 80.75 158 MET A N 1
ATOM 1207 C CA . MET A 1 158 ? -26.567 -0.314 23.160 1.00 80.75 158 MET A CA 1
ATOM 1208 C C . MET A 1 158 ? -26.903 0.864 22.236 1.00 80.75 158 MET A C 1
ATOM 1210 O O . MET A 1 158 ? -26.515 0.843 21.070 1.00 80.75 158 MET A O 1
ATOM 1214 N N . GLY A 1 159 ? -27.558 1.914 22.746 1.00 83.25 159 GLY A N 1
ATOM 1215 C CA . GLY A 1 159 ? -27.823 3.137 21.984 1.00 83.25 159 GLY A CA 1
ATOM 1216 C C . GLY A 1 159 ? -26.545 3.874 21.568 1.00 83.25 159 GLY A C 1
ATOM 1217 O O . GLY A 1 159 ? -26.413 4.283 20.415 1.00 83.25 159 GLY A O 1
ATOM 1218 N N . GLN A 1 160 ? -25.566 3.993 22.469 1.00 79.38 160 GLN A N 1
ATOM 1219 C CA . GLN A 1 160 ? -24.263 4.599 22.164 1.00 79.38 160 GLN A CA 1
ATOM 1220 C C . GLN A 1 160 ? -23.447 3.761 21.178 1.00 79.38 160 GLN A C 1
ATOM 1222 O O . GLN A 1 160 ? -22.866 4.315 20.246 1.00 79.38 160 GLN A O 1
ATOM 1227 N N . MET A 1 161 ? -23.459 2.435 21.327 1.00 83.19 161 MET A N 1
ATOM 1228 C CA . MET A 1 161 ? -22.823 1.521 20.383 1.00 83.19 161 MET A CA 1
ATOM 1229 C C . MET A 1 161 ? -23.460 1.627 18.991 1.00 83.19 161 MET A C 1
ATOM 1231 O O . MET A 1 161 ? -22.744 1.699 17.998 1.00 83.19 161 MET A O 1
ATOM 1235 N N . ALA A 1 162 ? -24.790 1.725 18.897 1.00 85.56 162 ALA A N 1
ATOM 1236 C CA . ALA A 1 162 ? -25.479 1.930 17.623 1.00 85.56 162 ALA A CA 1
ATOM 1237 C C . ALA A 1 162 ? -25.085 3.261 16.953 1.00 85.56 162 ALA A C 1
ATOM 1239 O O . ALA A 1 162 ? -24.827 3.291 15.750 1.00 85.56 162 ALA A O 1
ATOM 1240 N N . MET A 1 163 ? -24.968 4.349 17.725 1.00 84.75 163 MET A N 1
ATOM 1241 C CA . MET A 1 163 ? -24.488 5.639 17.210 1.00 84.75 163 MET A CA 1
ATOM 1242 C C . MET A 1 163 ? -23.026 5.574 16.748 1.00 84.75 163 MET A C 1
ATOM 1244 O O . MET A 1 163 ? -22.702 6.082 15.675 1.00 84.75 163 MET A O 1
ATOM 1248 N N . ALA A 1 164 ? -22.150 4.929 17.522 1.00 84.62 164 ALA A N 1
ATOM 1249 C CA . ALA A 1 164 ? -20.749 4.730 17.160 1.00 84.62 164 ALA A CA 1
ATOM 1250 C C . ALA A 1 164 ? -20.608 3.904 15.867 1.00 84.62 164 ALA A C 1
ATOM 1252 O O . ALA A 1 164 ? -19.860 4.283 14.968 1.00 84.62 164 ALA A O 1
ATOM 1253 N N . MET A 1 165 ? -21.395 2.835 15.722 1.00 84.12 165 MET A N 1
ATOM 1254 C CA . MET A 1 165 ? -21.455 2.031 14.496 1.00 84.12 165 MET A CA 1
ATOM 1255 C C . MET A 1 165 ? -21.953 2.841 13.291 1.00 84.12 165 MET A C 1
ATOM 1257 O O . MET A 1 165 ? -21.396 2.721 12.202 1.00 84.12 165 MET A O 1
ATOM 1261 N N . GLY A 1 166 ? -22.946 3.716 13.479 1.00 83.94 166 GLY A N 1
ATOM 1262 C CA . GLY A 1 166 ? -23.397 4.639 12.433 1.00 83.94 166 GLY A CA 1
ATOM 1263 C C . GLY A 1 166 ? -22.287 5.585 11.958 1.00 83.94 166 GLY A C 1
ATOM 1264 O O . GLY A 1 166 ? -22.108 5.765 10.755 1.00 83.94 166 GLY A O 1
ATOM 1265 N N . LYS A 1 167 ? -21.488 6.124 12.891 1.00 83.75 167 LYS A N 1
ATOM 1266 C CA . LYS A 1 167 ? -20.327 6.980 12.582 1.00 83.75 167 LYS A CA 1
ATOM 1267 C C . LYS A 1 167 ? -19.229 6.231 11.817 1.00 83.75 167 LYS A C 1
ATOM 1269 O O . LYS A 1 167 ? -18.636 6.791 10.896 1.00 83.75 167 LYS A O 1
ATOM 1274 N N . LEU A 1 168 ? -18.988 4.960 12.142 1.00 81.62 168 LEU A N 1
ATOM 1275 C CA . LEU A 1 168 ? -18.071 4.111 11.371 1.00 81.62 168 LEU A CA 1
ATOM 1276 C C . LEU A 1 168 ? -18.557 3.913 9.923 1.00 81.62 168 LEU A C 1
ATOM 1278 O O . LEU A 1 168 ? -17.751 3.973 8.997 1.00 81.62 168 LEU A O 1
ATOM 1282 N N . GLY A 1 169 ? -19.868 3.763 9.707 1.00 80.06 169 GLY A N 1
ATOM 1283 C CA . GLY A 1 169 ? -20.451 3.635 8.365 1.00 80.06 169 GLY A CA 1
ATOM 1284 C C . GLY A 1 169 ? -20.233 4.862 7.469 1.00 80.06 169 GLY A C 1
ATOM 1285 O O . GLY A 1 169 ? -20.019 4.722 6.266 1.00 80.06 169 GLY A O 1
ATOM 1286 N N . THR A 1 170 ? -20.213 6.075 8.035 1.00 80.25 170 THR A N 1
ATOM 1287 C CA . THR A 1 170 ? -19.858 7.293 7.282 1.00 80.25 170 THR A CA 1
ATOM 1288 C C . THR A 1 170 ? -18.413 7.289 6.779 1.00 80.25 170 THR A C 1
ATOM 1290 O O . THR A 1 170 ? -18.165 7.791 5.683 1.00 80.25 170 THR A O 1
ATOM 1293 N N . LEU A 1 171 ? -17.475 6.686 7.520 1.00 72.44 171 LEU A N 1
ATOM 1294 C CA . LEU A 1 171 ? -16.081 6.575 7.082 1.00 72.44 171 LEU A CA 1
ATOM 1295 C C . LEU A 1 171 ? -15.928 5.609 5.906 1.00 72.44 171 LEU A C 1
ATOM 1297 O O . LEU A 1 171 ? -15.175 5.908 4.988 1.00 72.44 171 LEU A O 1
ATOM 1301 N N . GLU A 1 172 ? -16.637 4.477 5.902 1.00 77.12 172 GLU A N 1
ATOM 1302 C CA . GLU A 1 172 ? -16.566 3.535 4.774 1.00 77.12 172 GLU A CA 1
ATOM 1303 C C . GLU A 1 172 ? -16.947 4.227 3.457 1.00 77.12 172 GLU A C 1
ATOM 1305 O O . GLU A 1 172 ? -16.270 4.067 2.443 1.00 77.12 172 GLU A O 1
ATOM 1310 N N . ASN A 1 173 ? -17.997 5.049 3.484 1.00 78.88 173 ASN A N 1
ATOM 1311 C CA . ASN A 1 173 ? -18.424 5.809 2.312 1.00 78.88 173 ASN A CA 1
ATOM 1312 C C . ASN A 1 173 ? -17.390 6.855 1.885 1.00 78.88 173 ASN A C 1
ATOM 1314 O O . ASN A 1 173 ? -17.188 7.041 0.689 1.00 78.88 173 ASN A O 1
ATOM 1318 N N . PHE A 1 174 ? -16.729 7.509 2.841 1.00 77.06 174 PHE A N 1
ATOM 1319 C CA . PHE A 1 174 ? -15.661 8.466 2.563 1.00 77.06 174 PHE A CA 1
ATOM 1320 C C . PHE A 1 174 ? -14.427 7.785 1.953 1.00 77.06 174 PHE A C 1
ATOM 1322 O O . PHE A 1 174 ? -13.925 8.233 0.928 1.00 77.06 174 PHE A O 1
ATOM 1329 N N . LEU A 1 175 ? -14.003 6.645 2.508 1.00 74.06 175 LEU A N 1
ATOM 1330 C CA . LEU A 1 175 ? -12.889 5.843 1.988 1.00 74.06 175 LEU A CA 1
ATOM 1331 C C . LEU A 1 175 ? -13.141 5.310 0.575 1.00 74.06 175 LEU A C 1
ATOM 1333 O O . LEU A 1 175 ? -12.195 5.108 -0.170 1.00 74.06 175 LEU A O 1
ATOM 1337 N N . ARG A 1 176 ? -14.398 5.065 0.195 1.00 75.00 176 ARG A N 1
ATOM 1338 C CA . ARG A 1 176 ? -14.752 4.651 -1.174 1.00 75.00 176 ARG A CA 1
ATOM 1339 C C . ARG A 1 176 ? -14.689 5.790 -2.196 1.00 75.00 176 ARG A C 1
ATOM 1341 O O . ARG A 1 176 ? -14.757 5.505 -3.388 1.00 75.00 176 ARG A O 1
ATOM 1348 N N . GLN A 1 177 ? -14.664 7.044 -1.746 1.00 70.94 177 GLN A N 1
ATOM 1349 C CA . GLN A 1 177 ? -14.678 8.236 -2.601 1.00 70.94 177 GLN A CA 1
ATOM 1350 C C . GLN A 1 177 ? -13.295 8.875 -2.774 1.00 70.94 177 GLN A C 1
ATOM 1352 O O . GLN A 1 177 ? -13.133 9.678 -3.692 1.00 70.94 177 GLN A O 1
ATOM 1357 N N . ALA A 1 178 ? -12.350 8.551 -1.889 1.00 60.19 178 ALA A N 1
ATOM 1358 C CA . ALA A 1 178 ? -10.954 8.982 -1.937 1.00 60.19 178 ALA A CA 1
ATOM 1359 C C . ALA A 1 178 ? -10.108 8.027 -2.790 1.00 60.19 178 ALA A C 1
ATOM 1361 O O . ALA A 1 178 ? -9.180 8.530 -3.458 1.00 60.19 178 ALA A O 1
#

Organism: Aegilops tauschii subsp. strangulata (NCBI:txid200361)

Foldseek 3Di:
DLVVLLVVLLVVLVVLVVVLVVLVVVLVVCVVVVHDPVVNVVSVVVNVVSVVVNVVSLVSSCVSPVCCSLPNPSDDPVLNVQDDPRHHQVLVVLVVVVVVDPPDDPVVVVVSVVVSVVSVVLVVVLVVLVVVLVVVLCVLVCVVPDPDDDPPDVVSVVVSVVVNVVSVVVSVVSVVVD

Radius of gyration: 22.14 Å; chains: 1; bounding box: 50×38×66 Å

Secondary structure (DSSP, 8-state):
-THHHHHHHHHHHHHHHHHHHHHHHHHHHHHHTT--HHHHHHHHHHHHHHHHHHHHHHHHHHHH-HHHHHHSTTS-HHHHTT-BTTB--HHHHHHHHHTTSPSPPHHHHHHHHHHHHHHHHHHHHHHHHHHHHHHHHHHHHHTT--S------HHHHHHHHHHHHHHHHHHHHHHTT-

pLDDT: mean 85.78, std 11.3, range [47.0, 97.38]

InterPro domains:
  IPR025422 Transcription factor TGA like domain [PF14144] (23-98)
  IPR025422 Transcription factor TGA like domain [PS51806] (6-178)

Sequence (178 aa):
MSGNGAMTFDLEYTRWLEEQNKQINELRTAVNAHASDSDLRLIVDGIMAHYDEIFKLKGAAAKADVFHILSGMWKTPAERCFLWLGGFRSSELLKLLVNQLEPLTEQQLMGLSSLEQSSHQAEDALSQGMEALQQSLAETLAGSLGPSGSSGNVANYMGQMAMAMGKLGTLENFLRQA